Protein AF-A0AA89CJ91-F1 (afdb_monomer_lite)

Sequence (94 aa):
MKNKLTKIELLQLLDKIMQPKVYGISETEGNEVLLAFCAGCPDPVKARWLVVDCLDPMTDEELVDRALAMPLRKMADVPLSELPEGHPLRTMAE

Foldseek 3Di:
DDPQDDLVRLLVLLVCLVCVVVVVHDPVVSVVSLQVSLVNFLHSVVLSCLSPPDPDDDDSSVSSVVRNPDHRDDLVPDDVVVDDPPHVSVVVVD

Radius of gyration: 14.88 Å; chains: 1; bounding box: 41×25×35 Å

Structure (mmCIF, N/CA/C/O backbone):
data_AF-A0AA89CJ91-F1
#
_entry.id   AF-A0AA89CJ91-F1
#
loop_
_atom_site.group_PDB
_atom_site.id
_atom_site.type_symbol
_atom_site.label_atom_id
_atom_site.label_alt_id
_atom_site.label_comp_id
_atom_site.label_asym_id
_atom_site.label_entity_id
_atom_site.label_seq_id
_atom_site.pdbx_PDB_ins_code
_atom_site.Cartn_x
_atom_site.Cartn_y
_atom_site.Cartn_z
_atom_site.occupancy
_atom_site.B_iso_or_equiv
_atom_site.auth_seq_id
_atom_site.auth_comp_id
_atom_site.auth_asym_id
_atom_site.auth_atom_id
_atom_site.pdbx_PDB_model_num
ATOM 1 N N . MET A 1 1 ? 15.597 -11.506 2.796 1.00 34.09 1 MET A N 1
ATOM 2 C CA . MET A 1 1 ? 14.279 -11.988 2.332 1.00 34.09 1 MET A CA 1
ATOM 3 C C . MET A 1 1 ? 13.235 -11.387 3.261 1.00 34.09 1 MET A C 1
ATOM 5 O O . MET A 1 1 ? 13.140 -11.840 4.390 1.00 34.09 1 MET A O 1
ATOM 9 N N . LYS A 1 2 ? 12.579 -10.279 2.885 1.00 47.56 2 LYS A N 1
ATOM 10 C CA . LYS A 1 2 ? 11.553 -9.671 3.750 1.00 47.56 2 LYS A CA 1
ATOM 11 C C . LYS A 1 2 ? 10.296 -10.536 3.662 1.00 47.56 2 LYS A C 1
ATOM 13 O O . LYS A 1 2 ? 9.829 -10.790 2.554 1.00 47.56 2 LYS A O 1
ATOM 18 N N . ASN A 1 3 ? 9.818 -11.020 4.808 1.00 55.12 3 ASN A N 1
ATOM 19 C CA . ASN A 1 3 ? 8.541 -11.720 4.926 1.00 55.12 3 ASN A CA 1
ATOM 20 C C . ASN A 1 3 ? 7.471 -10.894 4.205 1.00 55.12 3 ASN A C 1
ATOM 22 O O . ASN A 1 3 ? 7.305 -9.713 4.507 1.00 55.12 3 ASN A O 1
ATOM 26 N N . LYS A 1 4 ? 6.809 -11.493 3.210 1.00 73.19 4 LYS A N 1
ATOM 27 C CA . LYS A 1 4 ? 5.640 -10.878 2.580 1.00 73.19 4 LYS A CA 1
ATOM 28 C C . LYS A 1 4 ? 4.587 -10.695 3.667 1.00 73.19 4 LYS A C 1
ATOM 30 O O . LYS A 1 4 ? 4.281 -11.666 4.357 1.00 73.19 4 LYS A O 1
ATOM 35 N N . LEU A 1 5 ? 4.073 -9.475 3.813 1.00 85.62 5 LEU A N 1
ATOM 36 C CA . LEU A 1 5 ? 2.950 -9.220 4.707 1.00 85.62 5 LEU A CA 1
ATOM 37 C C . LEU A 1 5 ? 1.759 -10.068 4.254 1.00 85.62 5 LEU A C 1
ATOM 39 O O . LEU A 1 5 ? 1.486 -10.217 3.061 1.00 85.62 5 LEU A O 1
ATOM 43 N N . THR A 1 6 ? 1.076 -10.660 5.219 1.00 92.38 6 THR A N 1
ATOM 44 C CA . THR A 1 6 ? -0.167 -11.388 5.001 1.00 92.38 6 THR A CA 1
ATOM 45 C C . THR A 1 6 ? -1.294 -10.416 4.653 1.00 92.38 6 THR A C 1
ATOM 47 O O . THR A 1 6 ? -1.239 -9.228 4.975 1.00 92.38 6 THR A O 1
ATOM 50 N N . LYS A 1 7 ? -2.369 -10.925 4.038 1.00 93.12 7 LYS A N 1
ATOM 51 C CA . LYS A 1 7 ? -3.583 -10.132 3.773 1.00 93.12 7 LYS A CA 1
ATOM 52 C C . LYS A 1 7 ? -4.117 -9.459 5.046 1.00 93.12 7 LYS A C 1
ATOM 54 O O . LYS A 1 7 ? -4.533 -8.310 4.998 1.00 93.12 7 LYS A O 1
ATOM 59 N N . ILE A 1 8 ? -4.062 -10.159 6.181 1.00 95.06 8 ILE A N 1
ATOM 60 C CA . ILE A 1 8 ? -4.525 -9.645 7.478 1.00 95.06 8 ILE A CA 1
ATOM 61 C C . ILE A 1 8 ? -3.673 -8.455 7.930 1.00 95.06 8 ILE A C 1
ATOM 63 O O . ILE A 1 8 ? -4.219 -7.436 8.339 1.00 95.06 8 ILE A O 1
ATOM 67 N N . GLU A 1 9 ? -2.348 -8.551 7.823 1.00 95.00 9 GLU A N 1
ATOM 68 C CA . GLU A 1 9 ? -1.451 -7.443 8.176 1.00 95.00 9 GLU A CA 1
ATOM 69 C C . GLU A 1 9 ? -1.660 -6.235 7.253 1.00 95.00 9 GLU A C 1
ATOM 71 O O . GLU A 1 9 ? -1.666 -5.099 7.719 1.00 95.00 9 GLU A O 1
ATOM 76 N N . LEU A 1 10 ? -1.893 -6.463 5.957 1.00 94.94 10 LEU A N 1
ATOM 77 C CA . LEU A 1 10 ? -2.209 -5.389 5.012 1.00 94.94 10 LEU A CA 1
ATOM 78 C C . LEU A 1 10 ? -3.542 -4.705 5.332 1.00 94.94 10 LEU A C 1
ATOM 80 O O . LEU A 1 10 ? -3.604 -3.480 5.284 1.00 94.94 10 LEU A O 1
ATOM 84 N N . LEU A 1 11 ? -4.573 -5.461 5.717 1.00 96.00 11 LEU A N 1
ATOM 85 C CA . LEU A 1 11 ? -5.853 -4.902 6.163 1.00 96.00 11 LEU A CA 1
ATOM 86 C C . LEU A 1 11 ? -5.693 -4.048 7.425 1.00 96.00 11 LEU A C 1
ATOM 88 O O . LEU A 1 11 ? -6.250 -2.960 7.503 1.00 96.00 11 LEU A O 1
ATOM 92 N N . GLN A 1 12 ? -4.880 -4.491 8.387 1.00 95.56 12 GLN A N 1
ATOM 93 C CA . GLN A 1 12 ? -4.591 -3.709 9.595 1.00 95.56 12 GLN A CA 1
ATOM 94 C C . GLN A 1 12 ? -3.846 -2.404 9.293 1.00 95.56 12 GLN A C 1
ATOM 96 O O . GLN A 1 12 ? -4.058 -1.399 9.970 1.00 95.56 12 GLN A O 1
ATOM 101 N N . LEU A 1 13 ? -2.946 -2.411 8.307 1.00 95.31 13 LEU A N 1
ATOM 102 C CA . LEU A 1 13 ? -2.277 -1.192 7.855 1.00 95.31 13 LEU A CA 1
ATOM 103 C C . LEU A 1 13 ? -3.255 -0.270 7.121 1.00 95.31 13 LEU A C 1
ATOM 105 O O . LEU A 1 13 ? -3.247 0.930 7.374 1.00 95.31 13 LEU A O 1
ATOM 109 N N . LEU A 1 14 ? -4.116 -0.825 6.267 1.00 94.38 14 LEU A N 1
ATOM 110 C CA . LEU A 1 14 ? -5.120 -0.065 5.527 1.00 94.38 14 LEU A CA 1
ATOM 111 C C . LEU A 1 14 ? -6.126 0.619 6.458 1.00 94.38 14 LEU A C 1
ATOM 113 O O . LEU A 1 14 ? -6.386 1.806 6.296 1.00 94.38 14 LEU A O 1
ATOM 117 N N . ASP A 1 15 ? -6.599 -0.078 7.489 1.00 94.69 15 ASP A N 1
ATOM 118 C CA . ASP A 1 15 ? -7.521 0.485 8.479 1.00 94.69 15 ASP A CA 1
ATOM 119 C C . ASP A 1 15 ? -6.923 1.713 9.196 1.00 94.69 15 ASP A C 1
ATOM 121 O O . ASP A 1 15 ? -7.581 2.740 9.374 1.00 94.69 15 ASP A O 1
ATOM 125 N N . LYS A 1 16 ? -5.622 1.671 9.514 1.00 94.06 16 LYS A N 1
ATOM 126 C CA . LYS A 1 16 ? -4.898 2.825 10.075 1.00 94.06 16 LYS A CA 1
ATOM 127 C C . LYS A 1 16 ? -4.795 3.993 9.094 1.00 94.06 16 LYS A C 1
ATOM 129 O O . LYS A 1 16 ? -4.888 5.141 9.522 1.00 94.06 16 LYS A O 1
ATOM 134 N N . ILE A 1 17 ? -4.605 3.709 7.802 1.00 92.56 17 ILE A N 1
ATOM 135 C CA . ILE A 1 17 ? -4.532 4.727 6.740 1.00 92.56 17 ILE A CA 1
ATOM 136 C C . ILE A 1 17 ? -5.892 5.403 6.543 1.00 92.56 17 ILE A C 1
ATOM 138 O O . ILE A 1 17 ? -5.944 6.621 6.390 1.00 92.56 17 ILE A O 1
ATOM 142 N N . MET A 1 18 ? -6.982 4.633 6.572 1.00 90.75 18 MET A N 1
ATOM 143 C CA . MET A 1 18 ? -8.342 5.140 6.360 1.00 90.75 18 MET A CA 1
ATOM 144 C C . MET A 1 18 ? -8.897 5.870 7.589 1.00 90.75 18 MET A C 1
ATOM 146 O O . MET A 1 18 ? -9.712 6.784 7.455 1.00 90.75 18 MET A O 1
ATOM 150 N N . GLN A 1 19 ? -8.434 5.516 8.793 1.00 91.88 19 GLN A N 1
ATOM 151 C CA . GLN A 1 19 ? -8.936 6.070 10.054 1.00 91.88 19 GLN A CA 1
ATOM 152 C C . GLN A 1 19 ? -7.840 6.714 10.928 1.00 91.88 19 GLN A C 1
ATOM 154 O O . GLN A 1 19 ? -7.760 6.436 12.130 1.00 91.88 19 GLN A O 1
ATOM 159 N N . PRO A 1 20 ? -7.020 7.647 10.406 1.00 90.94 20 PRO A N 1
ATOM 160 C CA . PRO A 1 20 ? -5.842 8.149 11.117 1.00 90.94 20 PRO A CA 1
ATOM 161 C C . PRO A 1 20 ? -6.194 8.838 12.445 1.00 90.94 20 PRO A C 1
ATOM 163 O O . PRO A 1 20 ? -5.471 8.724 13.433 1.00 90.94 20 PRO A O 1
ATOM 166 N N . LYS A 1 21 ? -7.359 9.498 12.512 1.00 91.25 21 LYS A N 1
ATOM 167 C CA . LYS A 1 21 ? -7.859 10.152 13.733 1.00 91.25 21 LYS A CA 1
ATOM 168 C C . LYS A 1 21 ? -8.238 9.162 14.834 1.00 91.25 21 LYS A C 1
ATOM 170 O O . LYS A 1 21 ? -8.059 9.483 16.003 1.00 91.25 21 LYS A O 1
ATOM 175 N N . VAL A 1 22 ? -8.759 7.987 14.472 1.00 93.25 22 VAL A N 1
ATOM 176 C CA . VAL A 1 22 ? -9.143 6.939 15.434 1.00 93.25 22 VAL A CA 1
ATOM 177 C C . VAL A 1 22 ? -7.898 6.362 16.098 1.00 93.25 22 VAL A C 1
ATOM 179 O O . VAL A 1 22 ? -7.880 6.144 17.306 1.00 93.25 22 VAL A O 1
ATOM 182 N N . TYR A 1 23 ? -6.835 6.190 15.316 1.00 91.50 23 TYR A N 1
ATOM 183 C CA . TYR A 1 23 ? -5.552 5.680 15.790 1.00 91.50 23 TYR A CA 1
ATOM 184 C C . TYR A 1 23 ? -4.629 6.752 16.384 1.00 91.50 23 TYR A C 1
ATOM 186 O O . TYR A 1 23 ? -3.573 6.410 16.910 1.00 91.50 23 TYR A O 1
ATOM 194 N N . GLY A 1 24 ? -5.012 8.030 16.319 1.00 93.00 24 GLY A N 1
ATOM 195 C CA . GLY A 1 24 ? -4.217 9.141 16.843 1.00 93.00 24 GLY A CA 1
ATOM 196 C C . GLY A 1 24 ? -2.869 9.326 16.141 1.00 93.00 24 GLY A C 1
ATOM 197 O O . GLY A 1 24 ? -1.946 9.845 16.762 1.00 93.00 24 GLY A O 1
ATOM 198 N N . ILE A 1 25 ? -2.744 8.892 14.882 1.00 92.69 25 ILE A N 1
ATOM 199 C CA . ILE A 1 25 ? -1.482 8.965 14.137 1.00 92.69 25 ILE A CA 1
ATOM 200 C C . ILE A 1 25 ? -1.283 10.349 13.519 1.00 92.69 25 ILE A C 1
ATOM 202 O O . ILE A 1 25 ? -2.211 10.957 12.976 1.00 92.69 25 ILE A O 1
ATOM 206 N N . SER A 1 26 ? -0.053 10.847 13.602 1.00 93.00 26 SER A N 1
ATOM 207 C CA . SER A 1 26 ? 0.386 12.059 12.913 1.00 93.00 26 SER A CA 1
ATOM 208 C C . SER A 1 26 ? 0.496 11.840 11.401 1.00 93.00 26 SER A C 1
ATOM 210 O O . SER A 1 26 ? 0.505 10.712 10.911 1.00 93.00 26 SER A O 1
ATOM 212 N N . GLU A 1 27 ? 0.615 12.924 10.634 1.00 89.88 27 GLU A N 1
ATOM 213 C CA . GLU A 1 27 ? 0.794 12.849 9.176 1.00 89.88 27 GLU A CA 1
ATOM 214 C C . GLU A 1 27 ? 2.064 12.076 8.784 1.00 89.88 27 GLU A C 1
ATOM 216 O O . GLU A 1 27 ? 2.040 11.250 7.871 1.00 89.88 27 GLU A O 1
ATOM 221 N N . THR A 1 28 ? 3.167 12.292 9.506 1.00 92.12 28 THR A N 1
ATOM 222 C CA . THR A 1 28 ? 4.427 11.567 9.291 1.00 92.12 28 THR A CA 1
ATOM 223 C C . THR A 1 28 ? 4.251 10.069 9.531 1.00 92.12 28 THR A C 1
ATOM 225 O O . THR A 1 28 ? 4.638 9.269 8.683 1.00 92.12 28 THR A O 1
ATOM 228 N N . GLU A 1 29 ? 3.606 9.682 10.633 1.00 92.31 29 GLU A N 1
ATOM 229 C CA . GLU A 1 29 ? 3.316 8.274 10.931 1.00 92.31 29 GLU A CA 1
ATOM 230 C C . GLU A 1 29 ? 2.350 7.670 9.903 1.00 92.31 29 GLU A C 1
ATOM 232 O O . GLU A 1 29 ? 2.542 6.540 9.466 1.00 92.31 29 GLU A O 1
ATOM 237 N N . GLY A 1 30 ? 1.349 8.428 9.445 1.00 91.69 30 GLY A N 1
ATOM 238 C CA . GLY A 1 30 ? 0.452 8.009 8.366 1.00 91.69 30 GLY A CA 1
ATOM 239 C C . GLY A 1 30 ? 1.199 7.706 7.066 1.00 91.69 30 GLY A C 1
ATOM 240 O O . GLY A 1 30 ? 0.947 6.681 6.431 1.00 91.69 30 GLY A O 1
ATOM 241 N N . ASN A 1 31 ? 2.178 8.540 6.707 1.00 92.12 31 ASN A N 1
ATOM 242 C CA . ASN A 1 31 ? 3.047 8.293 5.556 1.00 92.12 31 ASN A CA 1
ATOM 243 C C . ASN A 1 31 ? 3.903 7.030 5.738 1.00 92.12 31 ASN A C 1
ATOM 245 O O . ASN A 1 31 ? 4.050 6.253 4.795 1.00 92.12 31 ASN A O 1
ATOM 249 N N . GLU A 1 32 ? 4.434 6.781 6.935 1.00 93.50 32 GLU A N 1
ATOM 250 C CA . GLU A 1 32 ? 5.184 5.554 7.232 1.00 93.50 32 GLU A CA 1
ATOM 251 C C . GLU A 1 32 ? 4.304 4.300 7.138 1.00 93.50 32 GLU A C 1
ATOM 253 O O . GLU A 1 32 ? 4.722 3.291 6.563 1.00 93.50 32 GLU A O 1
ATOM 258 N N . VAL A 1 33 ? 3.063 4.367 7.630 1.00 94.31 33 VAL A N 1
ATOM 259 C CA . VAL A 1 33 ? 2.083 3.276 7.520 1.00 94.31 33 VAL A CA 1
ATOM 260 C C . VAL A 1 33 ? 1.721 3.018 6.054 1.00 94.31 33 VAL A C 1
ATOM 262 O O . VAL A 1 33 ? 1.705 1.862 5.624 1.00 94.31 33 VAL A O 1
ATOM 265 N N . LEU A 1 34 ? 1.506 4.071 5.258 1.00 93.56 34 LEU A N 1
ATOM 266 C CA . LEU A 1 34 ? 1.270 3.954 3.817 1.00 93.56 34 LEU A CA 1
ATOM 267 C C . LEU A 1 34 ? 2.458 3.300 3.102 1.00 93.56 34 LEU A C 1
ATOM 269 O O . LEU A 1 34 ? 2.269 2.406 2.275 1.00 93.56 34 LEU A O 1
ATOM 273 N N . LEU A 1 35 ? 3.688 3.695 3.435 1.00 93.31 35 LEU A N 1
ATOM 274 C CA . LEU A 1 35 ? 4.894 3.078 2.880 1.00 93.31 35 LEU A CA 1
ATOM 275 C C . LEU A 1 35 ? 5.009 1.601 3.270 1.00 93.31 35 LEU A C 1
ATOM 277 O O . LEU A 1 35 ? 5.369 0.781 2.423 1.00 93.31 35 LEU A O 1
ATOM 281 N N . ALA A 1 36 ? 4.674 1.243 4.512 1.00 93.88 36 ALA A N 1
ATOM 282 C CA . ALA A 1 36 ? 4.668 -0.143 4.970 1.00 93.88 36 ALA A CA 1
ATOM 283 C C . ALA A 1 36 ? 3.637 -0.992 4.208 1.00 93.88 36 ALA A C 1
ATOM 285 O O . ALA A 1 36 ? 3.968 -2.092 3.760 1.00 93.88 36 ALA A O 1
ATOM 286 N N . PHE A 1 37 ? 2.430 -0.461 3.991 1.00 94.50 37 PHE A N 1
ATOM 287 C CA . PHE A 1 37 ? 1.399 -1.102 3.173 1.00 94.50 37 PHE A CA 1
ATOM 288 C C . PHE A 1 37 ? 1.895 -1.343 1.741 1.00 94.50 37 PHE A C 1
ATOM 290 O O . PHE A 1 37 ? 1.875 -2.472 1.245 1.00 94.50 37 PHE A O 1
ATOM 297 N N . CYS A 1 38 ? 2.426 -0.299 1.098 1.00 93.25 38 CYS A N 1
ATOM 298 C CA . CYS A 1 38 ? 2.933 -0.379 -0.270 1.00 93.25 38 CYS A CA 1
ATOM 299 C C . CYS A 1 38 ? 4.081 -1.391 -0.389 1.00 93.25 38 CYS A C 1
ATOM 301 O O . CYS A 1 38 ? 4.103 -2.196 -1.316 1.00 93.25 38 CYS A O 1
ATOM 303 N N . ALA A 1 39 ? 5.015 -1.400 0.566 1.00 90.75 39 ALA A N 1
ATOM 304 C CA . ALA A 1 39 ? 6.144 -2.328 0.581 1.00 90.75 39 ALA A CA 1
ATOM 305 C C . ALA A 1 39 ? 5.730 -3.799 0.777 1.00 90.75 39 ALA A C 1
ATOM 307 O O . ALA A 1 39 ? 6.498 -4.697 0.425 1.00 90.75 39 ALA A O 1
ATOM 308 N N . GLY A 1 40 ? 4.542 -4.054 1.332 1.00 90.25 40 GLY A N 1
ATOM 309 C CA . GLY A 1 40 ? 3.960 -5.392 1.430 1.00 90.25 40 GLY A CA 1
ATOM 310 C C . GLY A 1 40 ? 3.304 -5.891 0.141 1.00 90.25 40 GLY A C 1
ATOM 311 O O . GLY A 1 40 ? 3.035 -7.087 0.028 1.00 90.25 40 GLY A O 1
ATOM 312 N N . CYS A 1 41 ? 3.072 -5.010 -0.835 1.00 91.69 41 CYS A N 1
ATOM 313 C CA . CYS A 1 41 ? 2.398 -5.335 -2.089 1.00 91.69 41 CYS A CA 1
ATOM 314 C C . CYS A 1 41 ? 3.393 -5.711 -3.211 1.00 91.69 41 CYS A C 1
ATOM 316 O O . CYS A 1 41 ? 4.534 -5.242 -3.214 1.00 91.69 41 CYS A O 1
ATOM 318 N N . PRO A 1 42 ? 2.981 -6.521 -4.209 1.00 91.31 42 PRO A 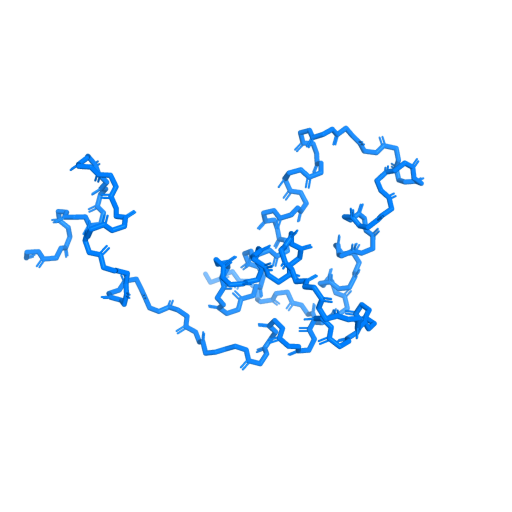N 1
ATOM 319 C CA . PRO A 1 42 ? 3.816 -6.844 -5.373 1.00 91.31 42 PRO A CA 1
ATOM 320 C C . PRO A 1 42 ? 4.213 -5.630 -6.230 1.00 91.31 42 PRO A C 1
ATOM 322 O O . PRO A 1 42 ? 5.305 -5.607 -6.798 1.00 91.31 42 PRO A O 1
ATOM 325 N N . ASP A 1 43 ? 3.346 -4.623 -6.332 1.00 90.12 43 ASP A N 1
ATOM 326 C CA . ASP A 1 43 ? 3.645 -3.343 -6.981 1.00 90.12 43 ASP A CA 1
ATOM 327 C C . ASP A 1 43 ? 3.416 -2.205 -5.973 1.00 90.12 43 ASP A C 1
ATOM 329 O O . ASP A 1 43 ? 2.294 -1.707 -5.852 1.00 90.12 43 ASP A O 1
ATOM 333 N N . PRO A 1 44 ? 4.461 -1.780 -5.238 1.00 90.00 44 PRO A N 1
ATOM 334 C CA . PRO A 1 44 ? 4.339 -0.727 -4.232 1.00 90.00 44 PRO A CA 1
ATOM 335 C C . PRO A 1 44 ? 3.841 0.603 -4.798 1.00 90.00 44 PRO A C 1
ATOM 337 O O . PRO A 1 44 ? 3.155 1.356 -4.111 1.00 90.00 44 PRO A O 1
ATOM 340 N N . VAL A 1 45 ? 4.172 0.901 -6.058 1.00 88.38 45 VAL A N 1
ATOM 341 C CA . VAL A 1 45 ? 3.759 2.150 -6.697 1.00 88.38 45 VAL A CA 1
ATOM 342 C C . VAL A 1 45 ? 2.270 2.083 -6.988 1.00 88.38 45 VAL A C 1
ATOM 344 O O . VAL A 1 45 ? 1.527 2.939 -6.523 1.00 88.38 45 VAL A O 1
ATOM 347 N N . LYS A 1 46 ? 1.799 1.051 -7.694 1.00 88.56 46 LYS A N 1
ATOM 348 C CA . LYS A 1 46 ? 0.366 0.933 -7.993 1.00 88.56 46 LYS A CA 1
ATO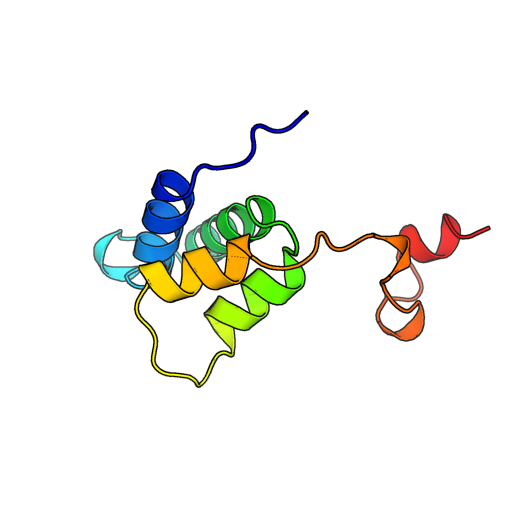M 349 C C . LYS A 1 46 ? -0.483 0.737 -6.740 1.00 88.56 46 LYS A C 1
ATOM 351 O O . LYS A 1 46 ? -1.597 1.244 -6.712 1.00 88.56 46 LYS A O 1
ATOM 356 N N . ALA A 1 47 ? 0.037 0.084 -5.701 1.00 91.81 47 ALA A N 1
ATOM 357 C CA . ALA A 1 47 ? -0.632 0.006 -4.404 1.00 91.81 47 ALA A CA 1
ATOM 358 C C . ALA A 1 47 ? -0.858 1.401 -3.797 1.00 91.81 47 ALA A C 1
ATOM 360 O O . ALA A 1 47 ? -1.962 1.695 -3.347 1.0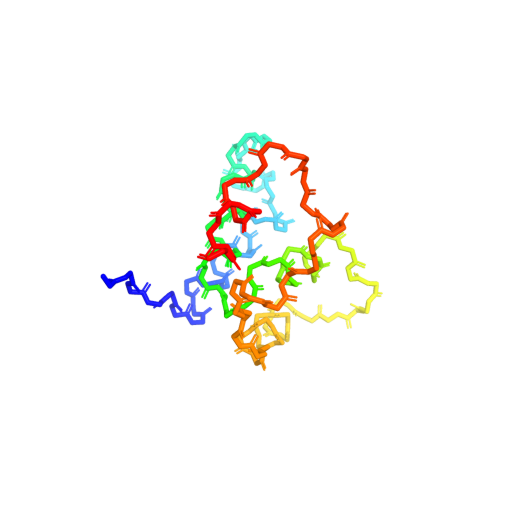0 91.81 47 ALA A O 1
ATOM 361 N N . ARG A 1 48 ? 0.137 2.298 -3.864 1.00 91.88 48 ARG A N 1
ATOM 362 C CA . ARG A 1 48 ? -0.026 3.694 -3.427 1.00 91.88 48 ARG A CA 1
ATOM 363 C C . ARG A 1 48 ? -1.110 4.417 -4.224 1.00 91.88 48 ARG A C 1
ATOM 365 O O . ARG A 1 48 ? -1.952 5.080 -3.632 1.00 91.88 48 ARG A O 1
ATOM 372 N N . TRP A 1 49 ? -1.087 4.292 -5.550 1.00 90.38 49 TRP A N 1
ATOM 373 C CA . TRP A 1 49 ? -2.101 4.900 -6.419 1.00 90.38 49 TRP A CA 1
ATOM 374 C C . TRP A 1 49 ? -3.501 4.362 -6.115 1.00 90.38 49 TRP A C 1
ATOM 376 O O . TRP A 1 49 ? -4.458 5.123 -6.099 1.00 90.38 49 TRP A O 1
ATOM 386 N N . LEU A 1 50 ? -3.622 3.066 -5.821 1.00 91.06 50 LEU A N 1
ATOM 387 C CA . LEU A 1 50 ? -4.895 2.456 -5.453 1.00 91.06 50 LEU A CA 1
ATOM 388 C C . LEU A 1 50 ? -5.453 3.027 -4.139 1.00 91.06 50 LEU A C 1
ATOM 390 O O . LEU A 1 50 ? -6.656 3.200 -4.017 1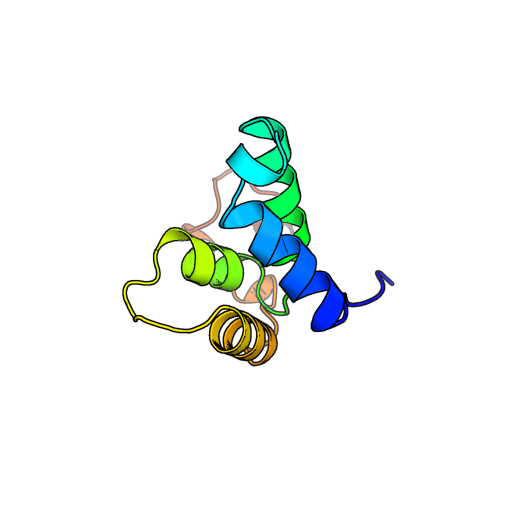.00 91.06 50 LEU A O 1
ATOM 394 N N . VAL A 1 51 ? -4.594 3.344 -3.171 1.00 90.38 51 VAL A N 1
ATOM 395 C CA . VAL A 1 51 ? -5.024 3.917 -1.886 1.00 90.38 51 VAL A CA 1
ATOM 396 C C . VAL A 1 51 ? -5.335 5.413 -1.992 1.00 90.38 51 VAL A C 1
ATOM 398 O O . VAL A 1 51 ? -6.273 5.883 -1.359 1.00 90.38 51 VAL A O 1
ATOM 401 N N . VAL A 1 52 ? -4.545 6.169 -2.759 1.00 87.31 52 VAL A N 1
ATOM 402 C CA . VAL A 1 52 ? -4.612 7.643 -2.772 1.00 87.31 52 VAL A CA 1
ATOM 403 C C . VAL A 1 52 ? -5.529 8.187 -3.871 1.00 87.31 52 VAL A C 1
ATOM 405 O O . VAL A 1 52 ? -6.209 9.184 -3.648 1.00 87.31 52 VAL A O 1
ATOM 408 N N . ASP A 1 53 ? -5.565 7.538 -5.038 1.00 84.38 53 ASP A N 1
ATOM 409 C CA . ASP A 1 53 ? -6.161 8.087 -6.264 1.00 84.38 53 ASP A CA 1
ATOM 410 C C . ASP A 1 53 ? -7.279 7.204 -6.854 1.00 84.38 53 ASP A C 1
ATOM 412 O O . ASP A 1 53 ? -7.813 7.510 -7.924 1.00 84.38 53 ASP A O 1
ATOM 416 N N . CYS A 1 54 ? -7.644 6.088 -6.210 1.00 78.38 54 CYS A N 1
ATOM 417 C CA . CYS A 1 54 ? -8.710 5.235 -6.729 1.00 78.38 54 CYS A CA 1
ATOM 418 C C . CYS A 1 54 ? -10.086 5.875 -6.517 1.00 78.38 54 CYS A C 1
ATOM 420 O O . CYS A 1 54 ? -10.502 6.147 -5.395 1.00 78.38 54 CYS A O 1
ATOM 422 N N . LEU A 1 55 ? -10.793 6.095 -7.627 1.00 72.75 55 LEU A N 1
ATOM 423 C CA . LEU A 1 55 ? -12.138 6.675 -7.651 1.00 72.75 55 LEU A CA 1
ATOM 424 C C . LEU A 1 55 ? -13.246 5.611 -7.622 1.00 72.75 55 LEU A C 1
ATOM 426 O O . LEU A 1 55 ? -14.418 5.958 -7.478 1.00 72.75 55 LEU A O 1
ATOM 430 N N . ASP A 1 56 ? -12.888 4.334 -7.783 1.00 80.50 56 ASP A N 1
ATOM 431 C CA . ASP A 1 56 ? -13.847 3.233 -7.754 1.00 80.50 56 ASP A CA 1
ATOM 432 C C . ASP A 1 56 ? -14.274 2.978 -6.296 1.00 80.50 56 ASP A C 1
ATOM 434 O O . ASP A 1 56 ? -13.408 2.747 -5.447 1.00 80.50 56 ASP A O 1
ATOM 438 N N . PRO A 1 57 ? -15.580 2.971 -5.976 1.00 81.00 57 PRO A N 1
ATOM 439 C CA . PRO A 1 57 ? -16.031 2.546 -4.659 1.00 81.00 57 PRO A CA 1
ATOM 440 C C . PRO A 1 57 ? -15.744 1.049 -4.490 1.00 81.00 57 PRO A C 1
ATOM 442 O O . PRO A 1 57 ? -16.249 0.229 -5.256 1.00 81.00 57 PRO A O 1
ATOM 445 N N . MET A 1 58 ? -14.941 0.701 -3.487 1.00 89.94 58 MET A N 1
ATOM 446 C CA . MET A 1 58 ? -14.614 -0.680 -3.125 1.00 89.94 58 MET A CA 1
ATOM 447 C C . MET A 1 58 ? -14.447 -0.812 -1.612 1.00 89.94 58 MET A C 1
ATOM 449 O O . MET A 1 58 ? -14.203 0.183 -0.925 1.00 89.94 58 MET A O 1
ATOM 453 N N . THR A 1 59 ? -14.590 -2.027 -1.088 1.00 92.62 59 THR A N 1
ATOM 454 C CA . THR A 1 59 ? -14.291 -2.313 0.320 1.00 92.62 59 THR A CA 1
ATOM 455 C C . THR A 1 59 ? -12.783 -2.399 0.555 1.00 92.62 59 THR A C 1
ATOM 457 O O . THR A 1 59 ? -12.000 -2.641 -0.367 1.00 92.62 59 THR A O 1
ATOM 460 N N . ASP A 1 60 ? -12.360 -2.266 1.811 1.00 92.12 60 ASP A N 1
ATOM 461 C CA . ASP A 1 60 ? -10.956 -2.438 2.203 1.00 92.12 60 ASP A CA 1
ATOM 462 C C . ASP A 1 60 ? -10.405 -3.815 1.789 1.00 92.12 60 ASP A C 1
ATOM 464 O O . ASP A 1 60 ? -9.252 -3.953 1.380 1.00 92.12 60 ASP A O 1
ATOM 468 N N . GLU A 1 61 ? -11.246 -4.847 1.836 1.00 93.62 61 GLU A N 1
ATOM 469 C CA . GLU A 1 61 ? -10.900 -6.214 1.440 1.00 93.62 61 GLU A CA 1
ATOM 470 C C . GLU A 1 61 ? -10.658 -6.330 -0.062 1.00 93.62 61 GLU A C 1
ATOM 472 O O . GLU A 1 61 ? -9.658 -6.923 -0.472 1.00 93.62 61 GLU A O 1
ATOM 477 N N . GLU A 1 62 ? -11.531 -5.724 -0.867 1.00 94.12 62 GLU A N 1
ATOM 478 C CA . GLU A 1 62 ? -11.389 -5.658 -2.321 1.00 94.12 62 GLU A CA 1
ATOM 479 C C . GLU A 1 62 ? -10.143 -4.863 -2.722 1.00 94.12 62 GLU A C 1
ATOM 481 O O . GLU A 1 62 ? -9.427 -5.261 -3.644 1.00 94.12 62 GLU A O 1
ATOM 486 N N . LEU A 1 63 ? -9.836 -3.781 -2.000 1.00 94.00 63 LEU A N 1
ATOM 487 C CA . LEU A 1 63 ? -8.635 -2.981 -2.221 1.00 94.00 63 LEU A CA 1
ATOM 488 C C . LEU A 1 63 ? -7.374 -3.813 -1.979 1.00 94.00 63 LEU A C 1
ATOM 490 O O . LEU A 1 63 ? -6.490 -3.861 -2.840 1.00 94.00 63 LEU A O 1
ATOM 494 N N . VAL A 1 64 ? -7.291 -4.506 -0.838 1.00 93.75 64 VAL A N 1
ATOM 495 C CA . VAL A 1 64 ? -6.139 -5.362 -0.521 1.00 93.75 64 VAL A CA 1
ATOM 496 C C . VAL A 1 64 ? -6.023 -6.522 -1.505 1.00 93.75 64 VAL A C 1
ATOM 498 O O . VAL A 1 64 ? -4.918 -6.813 -1.967 1.00 93.75 64 VAL A O 1
ATOM 501 N N . ASP A 1 65 ? -7.133 -7.159 -1.878 1.00 93.94 65 ASP A N 1
ATOM 502 C CA . ASP A 1 65 ? -7.123 -8.230 -2.876 1.00 93.94 65 ASP A CA 1
ATOM 503 C C . ASP A 1 65 ? -6.623 -7.730 -4.229 1.00 93.94 65 ASP A C 1
ATOM 505 O O . ASP A 1 6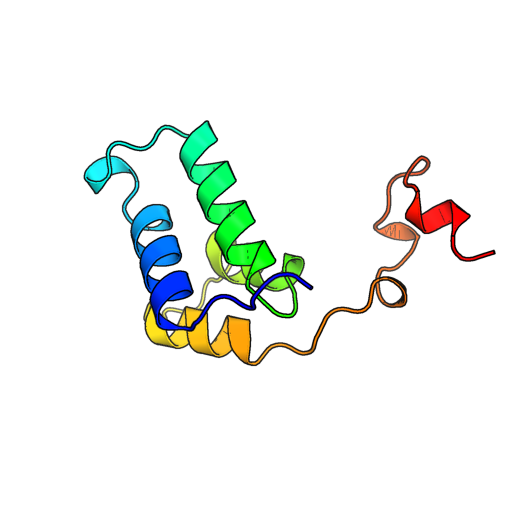5 ? -5.778 -8.370 -4.858 1.00 93.94 65 ASP A O 1
ATOM 509 N N . ARG A 1 66 ? -7.068 -6.545 -4.654 1.00 92.75 66 ARG A N 1
ATOM 510 C CA . ARG A 1 66 ? -6.615 -5.924 -5.897 1.00 92.75 66 ARG A CA 1
ATOM 511 C C . ARG A 1 66 ? -5.138 -5.557 -5.833 1.00 92.75 66 ARG A C 1
ATOM 513 O O . ARG A 1 66 ? -4.438 -5.795 -6.813 1.00 92.75 66 ARG A O 1
ATOM 520 N N . ALA A 1 67 ? -4.651 -5.039 -4.704 1.00 92.31 67 ALA A N 1
ATOM 521 C CA . ALA A 1 67 ? -3.236 -4.735 -4.489 1.00 92.31 67 ALA A CA 1
ATOM 522 C C . ALA A 1 67 ? -2.358 -5.998 -4.529 1.00 92.31 67 ALA A C 1
ATOM 524 O O . ALA A 1 67 ? -1.304 -5.999 -5.166 1.00 92.31 67 ALA A O 1
ATOM 525 N N . LEU A 1 68 ? -2.808 -7.095 -3.914 1.00 92.38 68 LEU A N 1
ATOM 526 C CA . LEU A 1 68 ? -2.109 -8.384 -3.908 1.00 92.38 68 LEU A CA 1
ATOM 527 C C . LEU A 1 68 ? -2.159 -9.114 -5.256 1.00 92.38 68 LEU A C 1
ATOM 529 O O . LEU A 1 68 ? -1.231 -9.857 -5.576 1.00 92.38 68 LEU A O 1
ATOM 533 N N . ALA A 1 69 ? -3.212 -8.904 -6.046 1.00 92.62 69 ALA A N 1
ATOM 534 C CA . ALA A 1 69 ? -3.364 -9.486 -7.378 1.00 92.62 69 ALA A CA 1
ATOM 535 C C . ALA A 1 69 ? -2.532 -8.771 -8.459 1.00 92.62 69 ALA A C 1
ATOM 537 O O . ALA A 1 69 ? -2.470 -9.242 -9.598 1.00 92.62 69 ALA A O 1
ATOM 538 N N . MET A 1 70 ? -1.889 -7.641 -8.139 1.00 89.56 70 MET A N 1
ATOM 539 C CA . MET A 1 70 ? -1.053 -6.917 -9.097 1.00 89.56 70 MET A CA 1
ATOM 540 C C . MET A 1 70 ? 0.166 -7.749 -9.520 1.00 89.56 70 MET A C 1
ATOM 542 O O . MET A 1 70 ? 0.756 -8.464 -8.703 1.00 89.56 70 MET A O 1
ATOM 546 N N . PRO A 1 71 ? 0.603 -7.635 -10.787 1.00 88.06 71 PRO A N 1
ATOM 547 C CA . PRO A 1 71 ? 1.860 -8.230 -11.206 1.00 88.06 71 PRO A CA 1
ATOM 548 C C . PRO A 1 71 ? 3.020 -7.599 -10.428 1.00 88.06 71 PRO A C 1
ATOM 550 O O . PRO A 1 71 ? 3.033 -6.393 -10.188 1.00 88.06 71 PRO A O 1
ATOM 553 N N . LEU A 1 72 ? 4.009 -8.418 -10.059 1.00 85.94 72 LEU A N 1
ATOM 554 C CA . LEU A 1 72 ? 5.235 -7.936 -9.425 1.00 85.94 72 LEU A CA 1
ATOM 555 C C . LEU A 1 72 ? 5.898 -6.889 -10.328 1.00 85.94 72 LEU A C 1
ATOM 557 O O . LEU A 1 72 ? 6.264 -7.204 -11.463 1.00 85.94 72 LEU A O 1
ATOM 561 N N . ARG A 1 73 ? 6.102 -5.674 -9.813 1.00 80.56 73 ARG A N 1
ATOM 562 C CA . ARG A 1 73 ? 6.805 -4.629 -10.561 1.00 80.56 73 ARG A CA 1
ATOM 563 C C . ARG A 1 73 ? 8.295 -4.942 -10.593 1.00 80.56 73 ARG A C 1
ATOM 565 O O . ARG A 1 73 ? 8.948 -4.969 -9.548 1.00 80.56 73 ARG A O 1
ATOM 572 N N . LYS A 1 74 ? 8.856 -5.174 -11.781 1.00 79.44 74 LYS A N 1
ATOM 573 C CA . LYS A 1 74 ? 10.311 -5.293 -11.929 1.00 79.44 74 LYS A CA 1
ATOM 574 C C . LYS A 1 74 ? 10.907 -3.895 -11.994 1.00 79.44 74 LYS A C 1
ATOM 576 O O . LYS A 1 74 ? 10.338 -2.997 -12.605 1.00 79.44 74 LYS A O 1
ATOM 581 N N . MET A 1 75 ? 12.085 -3.712 -11.403 1.00 70.25 75 MET A N 1
ATOM 582 C CA . MET A 1 75 ? 12.778 -2.418 -11.467 1.00 70.25 75 MET A CA 1
ATOM 583 C C . MET A 1 75 ? 13.134 -2.015 -12.905 1.00 70.25 75 MET A C 1
ATOM 585 O O . MET A 1 75 ? 13.121 -0.832 -13.218 1.00 70.25 75 MET A O 1
ATOM 589 N N . ALA A 1 76 ? 13.376 -2.997 -13.779 1.00 72.50 76 ALA A N 1
ATOM 590 C CA . ALA A 1 76 ? 13.628 -2.783 -15.204 1.00 72.50 76 ALA A CA 1
ATOM 591 C C . ALA A 1 76 ? 12.405 -2.259 -15.980 1.00 72.50 76 ALA A C 1
ATOM 593 O O . ALA A 1 76 ? 12.568 -1.711 -17.064 1.00 72.50 76 ALA A O 1
ATOM 594 N N . ASP A 1 77 ? 11.194 -2.407 -15.432 1.00 71.44 77 ASP A N 1
ATOM 595 C CA . ASP A 1 77 ? 9.958 -1.974 -16.092 1.00 71.44 77 ASP A CA 1
ATOM 596 C C . ASP A 1 77 ? 9.647 -0.489 -15.820 1.00 71.44 77 ASP A C 1
ATOM 598 O O . ASP A 1 77 ? 8.628 0.020 -16.283 1.00 71.44 77 ASP A O 1
ATOM 602 N N . VAL A 1 78 ? 10.485 0.217 -15.045 1.00 70.75 78 VAL A N 1
ATOM 603 C CA . VAL A 1 78 ? 10.335 1.658 -14.798 1.00 70.75 78 VAL A CA 1
ATOM 604 C C . VAL A 1 78 ? 11.001 2.435 -15.939 1.00 70.75 78 VAL A C 1
ATOM 606 O O . VAL A 1 78 ? 12.223 2.349 -16.085 1.00 70.75 78 VAL A O 1
ATOM 609 N N . PRO A 1 79 ? 10.249 3.218 -16.737 1.00 77.00 79 PRO A N 1
ATOM 610 C CA . PRO A 1 79 ? 10.837 4.032 -17.791 1.00 77.00 79 PRO A CA 1
ATOM 611 C C . PRO A 1 79 ? 11.845 5.027 -17.216 1.00 77.00 79 PRO A C 1
ATOM 613 O O . PRO A 1 79 ? 11.561 5.715 -16.235 1.00 77.00 79 PRO A O 1
ATOM 616 N N . LEU A 1 80 ? 13.005 5.172 -17.863 1.00 75.75 80 LEU A N 1
ATOM 617 C CA . LEU A 1 80 ? 14.033 6.133 -17.437 1.00 75.75 80 LEU A CA 1
ATOM 618 C C . LEU A 1 80 ? 13.491 7.573 -17.367 1.00 75.75 80 LEU A C 1
ATOM 620 O O . LEU A 1 80 ? 13.952 8.358 -16.540 1.00 75.75 80 LEU A O 1
ATOM 624 N N . SER A 1 81 ? 12.487 7.904 -18.186 1.00 78.31 81 SER A N 1
ATOM 625 C CA . SER A 1 81 ? 11.790 9.196 -18.184 1.00 78.31 81 SER A CA 1
ATOM 626 C C . SER A 1 81 ? 11.022 9.493 -16.893 1.00 78.31 81 SER A C 1
ATOM 628 O O . SER A 1 81 ? 10.830 10.660 -16.575 1.00 78.31 81 SER A O 1
ATOM 630 N N . GLU A 1 82 ? 10.596 8.469 -16.147 1.00 72.44 82 GLU A N 1
ATOM 631 C CA . GLU A 1 82 ? 9.935 8.625 -14.841 1.00 72.44 82 GLU A CA 1
ATOM 632 C C . GLU A 1 82 ? 10.944 8.760 -13.690 1.00 72.44 82 GLU A C 1
ATOM 634 O O . GLU A 1 82 ? 10.581 9.123 -12.572 1.00 72.44 82 GLU A O 1
ATOM 639 N N . LEU A 1 83 ? 12.223 8.475 -13.951 1.00 74.31 83 LEU A N 1
ATOM 640 C CA . LEU A 1 83 ? 13.285 8.571 -12.959 1.00 74.31 83 LEU A CA 1
ATOM 641 C C . LEU A 1 83 ? 13.937 9.961 -12.995 1.00 74.31 83 LEU A C 1
ATOM 643 O O . LEU A 1 83 ? 14.250 10.440 -14.082 1.00 74.31 83 LEU A O 1
ATOM 647 N N . PRO A 1 84 ? 14.232 10.588 -11.845 1.00 78.94 84 PRO A N 1
ATOM 648 C CA . PRO A 1 84 ? 15.074 11.784 -11.781 1.00 78.94 84 PRO A CA 1
ATOM 649 C C . PRO A 1 84 ? 16.468 11.554 -12.383 1.00 78.94 84 PRO A C 1
ATOM 651 O O . PRO A 1 84 ? 16.982 10.437 -12.346 1.00 78.94 84 PRO A O 1
ATOM 654 N N . GLU A 1 85 ? 17.123 12.610 -12.875 1.00 78.88 85 GLU A N 1
ATOM 655 C CA . GLU A 1 85 ? 18.434 12.503 -13.543 1.00 78.88 85 GLU A CA 1
ATOM 656 C C . GLU A 1 85 ? 19.529 11.854 -12.684 1.00 78.88 85 GLU A C 1
ATOM 658 O O . GLU A 1 85 ? 20.333 11.093 -13.212 1.00 78.88 85 GLU A O 1
ATOM 663 N N . GLY A 1 86 ? 19.517 12.068 -11.366 1.00 77.31 86 GLY A N 1
ATOM 664 C CA . GLY A 1 86 ? 20.463 11.457 -10.424 1.00 77.31 86 GLY A CA 1
ATOM 665 C C . GLY A 1 86 ? 20.015 10.121 -9.819 1.00 77.31 86 GLY A C 1
ATOM 666 O O . GLY A 1 86 ? 20.591 9.683 -8.825 1.00 77.31 86 GLY A O 1
ATOM 667 N N . HIS A 1 87 ? 18.951 9.495 -10.332 1.00 72.56 87 HIS A N 1
ATOM 668 C CA . HIS A 1 87 ? 18.399 8.287 -9.721 1.00 72.56 87 HIS A CA 1
ATOM 669 C C . HIS A 1 87 ? 19.323 7.072 -9.949 1.00 72.56 87 HIS A C 1
ATOM 671 O O . HIS A 1 87 ? 19.620 6.770 -11.104 1.00 72.56 87 HIS A O 1
ATOM 677 N N . PRO A 1 88 ? 19.709 6.300 -8.909 1.00 75.31 88 PRO A N 1
ATOM 678 C CA . PRO A 1 88 ? 20.649 5.176 -9.040 1.00 75.31 88 PRO A CA 1
ATOM 679 C C . PRO A 1 88 ? 20.246 4.120 -10.077 1.00 75.31 88 PRO A C 1
ATOM 681 O O . PRO A 1 88 ? 21.092 3.518 -10.726 1.00 75.31 88 PRO A O 1
ATOM 684 N N . LEU A 1 89 ? 18.943 3.910 -10.287 1.00 72.81 89 LEU A N 1
ATOM 685 C CA . LEU A 1 89 ? 18.468 2.985 -11.326 1.00 72.81 89 LEU A CA 1
ATOM 686 C C . LEU A 1 89 ? 18.806 3.434 -12.757 1.00 72.81 89 LEU A C 1
ATOM 688 O O . LEU A 1 89 ? 18.857 2.582 -13.636 1.00 72.81 89 LEU A O 1
ATOM 69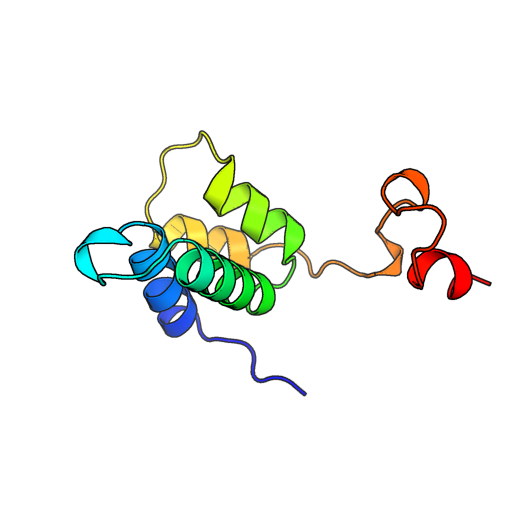2 N N . ARG A 1 90 ? 19.081 4.725 -13.001 1.00 68.56 90 ARG A N 1
ATOM 693 C CA . ARG A 1 90 ? 19.560 5.193 -14.311 1.00 68.56 90 ARG A CA 1
ATOM 694 C C . ARG A 1 90 ? 20.980 4.709 -14.615 1.00 68.56 90 ARG A C 1
ATOM 696 O O . ARG A 1 90 ? 21.295 4.510 -15.777 1.00 68.56 90 ARG A O 1
ATOM 703 N N . THR A 1 91 ? 21.809 4.486 -13.593 1.00 68.56 91 THR A N 1
ATOM 704 C CA . THR A 1 91 ? 23.209 4.047 -13.739 1.00 68.56 91 THR A CA 1
ATOM 705 C C . THR A 1 91 ? 23.391 2.532 -13.609 1.00 68.56 91 THR A C 1
ATOM 707 O O . THR A 1 91 ? 24.492 2.038 -13.789 1.00 68.56 91 THR A O 1
ATOM 710 N N . MET A 1 92 ? 22.340 1.783 -13.252 1.00 61.94 92 MET A N 1
ATOM 711 C CA . MET A 1 92 ? 22.377 0.312 -13.147 1.00 61.94 92 MET A CA 1
ATOM 712 C C . MET A 1 92 ? 21.875 -0.407 -14.410 1.00 61.94 92 MET A C 1
ATOM 714 O O . MET A 1 92 ? 21.833 -1.634 -14.428 1.00 61.94 92 MET A O 1
ATOM 718 N N . ALA A 1 93 ? 21.439 0.343 -15.426 1.00 54.09 93 ALA A N 1
ATOM 719 C CA . ALA A 1 93 ? 20.967 -0.185 -16.706 1.00 54.09 93 ALA A CA 1
ATOM 720 C C . ALA A 1 93 ? 22.072 -0.256 -17.785 1.00 54.09 93 ALA A C 1
ATOM 722 O O . ALA A 1 93 ? 21.760 -0.573 -18.932 1.00 54.09 93 ALA A O 1
ATOM 723 N N . GLU A 1 94 ? 23.325 0.044 -17.419 1.00 45.84 94 GLU A N 1
ATOM 724 C CA . GLU A 1 94 ? 24.526 -0.143 -18.253 1.00 45.84 94 GLU A CA 1
ATOM 725 C C . GLU A 1 94 ? 25.206 -1.493 -17.989 1.00 45.84 94 GLU A C 1
ATOM 727 O O . GLU A 1 94 ? 25.295 -1.900 -16.805 1.00 45.84 94 GLU A O 1
#

Organism: Burkholderia cepacia (NCBI:txid292)

Secondary structure (DSSP, 8-state):
-PPPPPHHHHHHHHHHHH-HHHHT--HHHHHHHHHHHHHHSSSHHHHHHHHHS--S---HHHHHHHHHTSPPPPGGGS-GGGS-TT-HHHHS--

pLDDT: mean 84.97, std 12.26, range [34.09, 96.0]